Protein AF-A0A9P4TST5-F1 (afdb_monomer)

Foldseek 3Di:
DDDDDDDDDDDDDDDDDDDDDDPDDDDDDDDDDDDDDDDDDDPPPDPDPPQQAQAFEPLLLLLQVLQAPDPPDDHDQKDFLVSVQVRLVSQAWDWDDPDDQKIKTFHDCVSLVNFTDIDIDGDPVPDSIDGSVSSNVVSVVCCVRRVDHSRNYDYDD

Nearest PDB structures (foldseek):
  2osu-assembly1_B  TM=4.160E-01  e=9.290E+00  Bacillus subtilis
  5xuu-assembly1_A  TM=2.902E-01  e=2.785E+00  Lachnospiraceae bacterium ND2006
  8y09-assembly2_E  TM=2.747E-01  e=3.588E+00  Lachnospiraceae bacterium ND2006
  8y09-assembly1_A  TM=2.699E-01  e=4.927E+00  Lachnospiraceae bacterium ND2006
  6i1k-assembly1_A  TM=2.510E-01  e=8.183E+00  Francisella tularensis subsp. novicida U112

Mean predicted aligned error: 15.41 Å

Secondary structure (DSSP, 8-state):
-------------PPPPPP----------------------------------EEEEHHHHTHHHHHS--TTPPPPSEEEHHHHHHHHHHTTEEEEEEETTEEEEEE-TTTTTT----EEEE--TT-SEEEHHHHHHHHHHHHHHH---GGGEEEE-

Organism: NCBI:txid1048955

Sequence (157 aa):
MPATSNKPSRAFDAPLAPKKERKVKTRKSGNLEQTEEPAGLEPDLAPHLQRFIIKVHRRYYDVIPALYVIPGAAAPNEIHWRDFRDFMGHISFSYERPTGSVWRFIPDPQQCDGHRHFLIVHDTHGGNSLVMWNARDIGDRLERHYGWTSDTFVEKQ

Structure (mmCIF, N/CA/C/O backbone):
data_AF-A0A9P4TST5-F1
#
_entry.id   AF-A0A9P4TST5-F1
#
loop_
_atom_site.group_PDB
_atom_site.id
_atom_site.type_symbol
_atom_site.label_atom_id
_atom_site.label_alt_id
_atom_site.label_comp_id
_atom_site.label_asym_id
_atom_site.label_entity_id
_atom_site.label_seq_id
_atom_site.pdbx_PDB_ins_code
_atom_site.Cartn_x
_atom_site.Cartn_y
_atom_site.Cartn_z
_atom_site.occupancy
_atom_site.B_iso_or_equiv
_atom_site.auth_seq_id
_atom_site.auth_comp_id
_atom_site.auth_asym_id
_atom_site.auth_atom_id
_atom_site.pdbx_PDB_model_num
ATOM 1 N N . MET A 1 1 ? 88.796 13.737 1.466 1.00 34.97 1 MET A N 1
ATOM 2 C CA . MET A 1 1 ? 87.443 14.022 0.940 1.00 34.97 1 MET A CA 1
ATOM 3 C C . MET A 1 1 ? 86.850 12.715 0.418 1.00 34.97 1 MET A C 1
ATOM 5 O O . MET A 1 1 ? 87.583 12.028 -0.282 1.00 34.97 1 MET A O 1
ATOM 9 N N . PRO A 1 2 ? 85.556 12.428 0.651 1.00 44.34 2 PRO A N 1
ATOM 10 C CA . PRO A 1 2 ? 84.912 11.737 1.794 1.00 44.34 2 PRO A CA 1
ATOM 11 C C . PRO A 1 2 ? 84.960 10.186 1.677 1.00 44.34 2 PRO A C 1
ATOM 13 O O . PRO A 1 2 ? 85.037 9.663 0.575 1.00 44.34 2 PRO A O 1
ATOM 16 N N . ALA A 1 3 ? 85.126 9.389 2.741 1.00 38.03 3 ALA A N 1
ATOM 17 C CA . ALA A 1 3 ? 84.298 9.098 3.931 1.00 38.03 3 ALA A CA 1
ATOM 18 C C . ALA A 1 3 ? 83.281 7.950 3.717 1.00 38.03 3 ALA A C 1
ATOM 20 O O . ALA A 1 3 ? 82.313 8.066 2.970 1.00 38.03 3 ALA A O 1
ATOM 21 N N . THR A 1 4 ? 83.548 6.839 4.408 1.00 45.50 4 THR A N 1
ATOM 22 C CA . THR A 1 4 ? 82.714 5.644 4.584 1.00 45.50 4 THR A CA 1
ATOM 23 C C . THR A 1 4 ? 81.522 5.951 5.498 1.00 45.50 4 THR A C 1
ATOM 25 O O . THR A 1 4 ? 81.653 6.742 6.431 1.00 45.50 4 THR A O 1
ATOM 28 N N . SER A 1 5 ? 80.355 5.331 5.275 1.00 42.78 5 SER A N 1
ATOM 29 C CA . SER A 1 5 ? 79.264 5.377 6.257 1.00 42.78 5 SER A CA 1
ATOM 30 C C . SER A 1 5 ? 78.356 4.145 6.232 1.00 42.78 5 SER A C 1
ATOM 32 O O . SER A 1 5 ? 78.170 3.474 5.219 1.00 42.78 5 SER A O 1
ATOM 34 N N . ASN A 1 6 ? 77.851 3.886 7.430 1.00 37.16 6 ASN A N 1
ATOM 35 C CA . ASN A 1 6 ? 77.219 2.717 8.019 1.00 37.16 6 ASN A CA 1
ATOM 36 C C . ASN A 1 6 ? 75.759 2.494 7.561 1.00 37.16 6 ASN A C 1
ATOM 38 O O . ASN A 1 6 ? 75.022 3.442 7.305 1.00 37.16 6 ASN A O 1
ATOM 42 N N . LYS A 1 7 ? 75.303 1.235 7.589 1.00 37.38 7 LYS A N 1
ATOM 43 C CA . LYS A 1 7 ? 73.881 0.836 7.760 1.00 37.38 7 LYS A CA 1
ATOM 44 C C . LYS A 1 7 ? 73.463 1.019 9.245 1.00 37.38 7 LYS A C 1
ATOM 46 O O . LYS A 1 7 ? 74.351 1.230 10.068 1.00 37.38 7 LYS A O 1
ATOM 51 N N . PRO A 1 8 ? 72.225 0.694 9.684 1.00 47.62 8 PRO A N 1
ATOM 52 C CA . PRO A 1 8 ? 70.874 0.853 9.111 1.00 47.62 8 PRO A CA 1
ATOM 53 C C . PRO A 1 8 ? 69.885 1.461 10.148 1.00 47.62 8 PRO A C 1
ATOM 55 O O . PRO A 1 8 ? 70.155 1.413 11.343 1.00 47.62 8 PRO A O 1
ATOM 58 N N . SER A 1 9 ? 68.702 1.949 9.743 1.00 36.16 9 SER A N 1
ATOM 59 C CA . SER A 1 9 ? 67.472 1.948 10.578 1.00 36.16 9 SER A CA 1
ATOM 60 C C . SER A 1 9 ? 66.291 2.627 9.884 1.00 36.16 9 SER A C 1
ATOM 62 O O . SER A 1 9 ? 66.331 3.829 9.645 1.00 36.16 9 SER A O 1
ATOM 64 N N . ARG A 1 10 ? 65.212 1.873 9.644 1.00 36.59 10 ARG A N 1
ATOM 65 C CA . ARG A 1 10 ? 63.871 2.138 10.201 1.00 36.59 10 ARG A CA 1
ATOM 66 C C . ARG A 1 10 ? 62.894 1.090 9.676 1.00 36.59 10 ARG A C 1
ATOM 68 O O . ARG A 1 10 ? 62.572 1.060 8.492 1.00 36.59 10 ARG A O 1
ATOM 75 N N . ALA A 1 11 ? 62.444 0.232 10.585 1.00 40.41 11 ALA A N 1
ATOM 76 C CA . ALA A 1 11 ? 61.211 -0.512 10.417 1.00 40.41 11 ALA A CA 1
ATOM 77 C C . ALA A 1 11 ? 60.059 0.498 10.309 1.00 40.41 11 ALA A C 1
ATOM 79 O O . ALA A 1 11 ? 59.978 1.434 11.104 1.00 40.41 11 ALA A O 1
ATOM 80 N N . PHE A 1 12 ? 59.210 0.333 9.299 1.00 40.22 12 PHE A N 1
ATOM 81 C CA . PHE A 1 12 ? 57.928 1.017 9.239 1.00 40.22 12 PHE A CA 1
ATOM 82 C C . PHE A 1 12 ? 56.940 0.219 10.089 1.00 40.22 12 PHE A C 1
ATOM 84 O O . PHE A 1 12 ? 56.560 -0.895 9.730 1.00 40.22 12 PHE A O 1
ATOM 91 N N . ASP A 1 13 ? 56.569 0.795 11.230 1.00 41.28 13 ASP A N 1
ATOM 92 C CA . ASP A 1 13 ? 55.420 0.393 12.035 1.00 41.28 13 ASP A CA 1
ATOM 93 C C . ASP A 1 13 ? 54.155 0.413 11.165 1.00 41.28 13 ASP A C 1
ATOM 95 O O . ASP A 1 13 ? 53.721 1.462 10.682 1.00 41.28 13 ASP A O 1
ATOM 99 N N . ALA A 1 14 ? 53.574 -0.765 10.947 1.00 48.31 14 ALA A N 1
ATOM 100 C CA . ALA A 1 14 ? 52.265 -0.924 10.336 1.00 48.31 14 ALA A CA 1
ATOM 101 C C . ALA A 1 14 ? 51.185 -0.833 11.432 1.00 48.31 14 ALA A C 1
ATOM 103 O O . ALA A 1 14 ? 51.238 -1.609 12.390 1.00 48.31 14 ALA A O 1
ATOM 104 N N . PRO A 1 15 ? 50.187 0.062 11.325 1.00 42.88 15 PRO A N 1
ATOM 105 C CA . PRO A 1 15 ? 49.102 0.114 12.294 1.00 42.88 15 PRO A CA 1
ATOM 106 C C 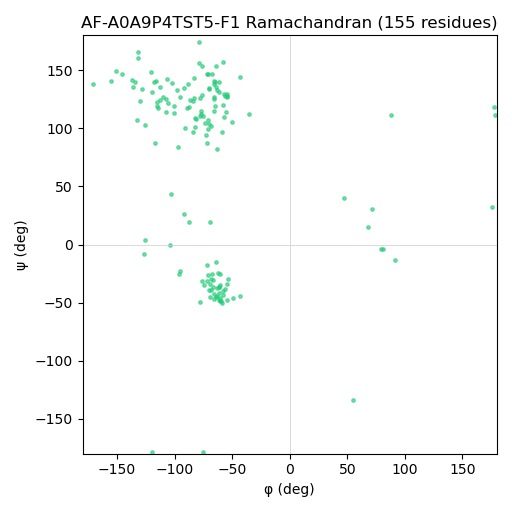. PRO A 1 15 ? 48.176 -1.103 12.163 1.00 42.88 15 PRO A C 1
ATOM 108 O O . PRO A 1 15 ? 47.775 -1.508 11.069 1.00 42.88 15 PRO A O 1
ATOM 111 N N . LEU A 1 16 ? 47.851 -1.677 13.325 1.00 41.66 16 LEU A N 1
ATOM 112 C CA . LEU A 1 16 ? 47.027 -2.864 13.514 1.00 41.66 16 LEU A CA 1
ATOM 113 C C . LEU A 1 16 ? 45.649 -2.742 12.843 1.00 41.66 16 LEU A C 1
ATOM 115 O O . LEU A 1 16 ? 44.875 -1.828 13.123 1.00 41.66 16 LEU A O 1
ATOM 119 N N . ALA A 1 17 ? 45.312 -3.743 12.030 1.00 50.75 17 ALA A N 1
ATOM 120 C CA . ALA A 1 17 ? 43.964 -3.960 11.523 1.00 50.75 17 ALA A CA 1
ATOM 121 C C . ALA A 1 17 ? 42.985 -4.314 12.670 1.00 50.75 17 ALA A C 1
ATOM 123 O O . ALA A 1 17 ? 43.329 -5.123 13.541 1.00 50.75 17 ALA A O 1
ATOM 124 N N . PRO A 1 18 ? 41.752 -3.772 12.680 1.00 43.94 18 PRO A N 1
ATOM 125 C CA . PRO A 1 18 ? 40.763 -4.086 13.706 1.00 43.94 18 PRO A CA 1
ATOM 126 C C . PRO A 1 18 ? 40.233 -5.526 13.587 1.00 43.94 18 PRO A C 1
ATOM 128 O O . PRO A 1 18 ? 39.884 -6.018 12.510 1.00 43.94 18 PRO A O 1
ATOM 131 N N . LYS A 1 19 ? 40.188 -6.199 14.744 1.00 47.41 19 LYS A N 1
ATOM 132 C CA . LYS A 1 19 ? 39.762 -7.589 14.968 1.00 47.41 19 LYS A CA 1
ATOM 133 C C . LYS A 1 19 ? 38.329 -7.842 14.480 1.00 47.41 19 LYS A C 1
ATOM 135 O O . LYS A 1 19 ? 37.393 -7.160 14.881 1.00 47.41 19 LYS A O 1
ATOM 140 N N . LYS A 1 20 ? 38.154 -8.902 13.683 1.00 43.94 20 LYS A N 1
ATOM 141 C CA . LYS A 1 20 ? 36.850 -9.485 13.333 1.00 43.94 20 LYS A CA 1
ATOM 142 C C . LYS A 1 20 ? 36.255 -10.197 14.553 1.00 43.94 20 LYS A C 1
ATOM 144 O O . LYS A 1 20 ? 36.701 -11.288 14.903 1.00 43.94 20 LYS A O 1
ATOM 149 N N . GLU A 1 21 ? 35.226 -9.622 15.163 1.00 46.22 21 GLU A N 1
ATOM 150 C CA . GLU A 1 21 ? 34.397 -10.325 16.144 1.00 46.22 21 GLU A CA 1
ATOM 151 C C . GLU A 1 21 ? 33.407 -11.249 15.422 1.00 46.22 21 GLU A C 1
ATOM 153 O O . GLU A 1 21 ? 32.475 -10.821 14.739 1.00 46.22 21 GLU A O 1
ATOM 158 N N . ARG A 1 22 ? 33.629 -12.560 15.555 1.00 39.44 22 ARG A N 1
ATOM 159 C CA . ARG A 1 22 ? 32.684 -13.600 15.139 1.00 39.44 22 ARG A CA 1
ATOM 160 C C . ARG A 1 22 ? 31.518 -13.622 16.128 1.00 39.44 22 ARG A C 1
ATOM 162 O O . ARG A 1 22 ? 31.652 -14.169 17.219 1.00 39.44 22 ARG A O 1
ATOM 169 N N . LYS A 1 23 ? 30.355 -13.094 15.739 1.00 47.69 23 LYS A N 1
ATOM 170 C CA . LYS A 1 23 ? 29.102 -13.381 16.452 1.00 47.69 23 LYS A CA 1
ATOM 171 C C . LYS A 1 23 ? 28.734 -14.850 16.231 1.00 47.69 23 LYS A C 1
ATOM 173 O O . LYS A 1 23 ? 28.267 -15.234 15.160 1.00 47.69 23 LYS A O 1
ATOM 178 N N . VAL A 1 24 ? 28.994 -15.674 17.243 1.00 39.25 24 VAL A N 1
ATOM 179 C CA . VAL A 1 24 ? 28.541 -17.066 17.324 1.00 39.25 24 VAL A CA 1
ATOM 180 C C . VAL A 1 24 ? 27.016 -17.064 17.413 1.00 39.25 24 VAL A C 1
ATOM 182 O O . VAL A 1 24 ? 26.433 -16.496 18.333 1.00 39.25 24 VAL A O 1
ATOM 185 N N . LYS A 1 25 ? 26.361 -17.683 16.428 1.00 36.78 25 LYS A N 1
ATOM 186 C CA . LYS A 1 25 ? 24.918 -17.928 16.431 1.00 36.78 25 LYS A CA 1
ATOM 187 C C . LYS A 1 25 ? 24.659 -19.214 17.214 1.00 36.78 25 LYS A C 1
ATOM 189 O O . LYS A 1 25 ? 24.806 -20.307 16.675 1.00 36.78 25 LYS A O 1
ATOM 194 N N . THR A 1 26 ? 24.307 -19.083 18.490 1.00 44.72 26 THR A N 1
ATOM 195 C CA . THR A 1 26 ? 23.905 -20.211 19.341 1.00 44.72 26 THR A CA 1
ATOM 196 C C . THR A 1 26 ? 22.546 -20.736 18.878 1.00 44.72 26 THR A C 1
ATOM 198 O O . THR A 1 26 ? 21.512 -20.119 19.122 1.00 44.72 26 THR A O 1
ATOM 201 N N . ARG A 1 27 ? 22.547 -21.876 18.177 1.00 37.22 27 ARG A N 1
ATOM 202 C CA . ARG A 1 27 ? 21.356 -22.711 17.964 1.00 37.22 27 ARG A CA 1
ATOM 203 C C . ARG A 1 27 ? 21.098 -23.492 19.252 1.00 37.22 27 ARG A C 1
ATOM 205 O O . ARG A 1 27 ? 21.917 -24.327 19.621 1.00 37.22 27 ARG A O 1
ATOM 212 N N . LYS A 1 28 ? 19.976 -23.238 19.926 1.00 34.44 28 LYS A N 1
ATOM 213 C CA . LYS A 1 28 ? 19.468 -24.130 20.973 1.00 34.44 28 LYS A CA 1
ATOM 214 C C . LYS A 1 28 ? 18.521 -2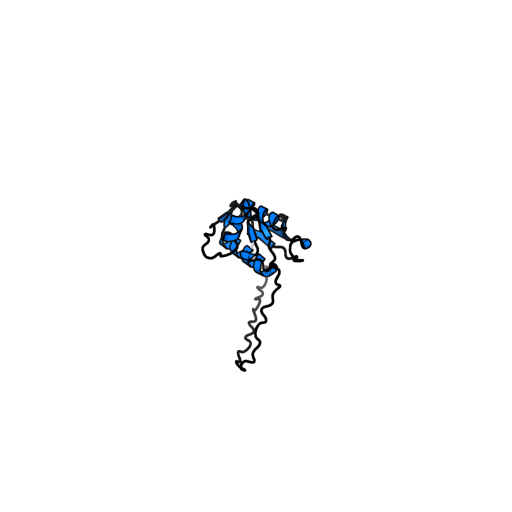5.130 20.308 1.00 34.44 28 LYS A C 1
ATOM 216 O O . LYS A 1 28 ? 17.389 -24.781 19.995 1.00 34.44 28 LYS A O 1
ATOM 221 N N . SER A 1 29 ? 19.021 -26.340 20.055 1.00 42.16 29 SER A N 1
ATOM 222 C CA . SER A 1 29 ? 18.172 -27.525 19.899 1.00 42.16 29 SER A CA 1
ATOM 223 C C . SER A 1 29 ? 17.502 -27.802 21.242 1.00 42.16 29 SER A C 1
ATOM 225 O O . SER A 1 29 ? 18.184 -27.871 22.264 1.00 42.16 29 SER A O 1
ATOM 227 N N . GLY A 1 30 ? 16.180 -27.928 21.237 1.00 32.38 30 GLY A N 1
ATOM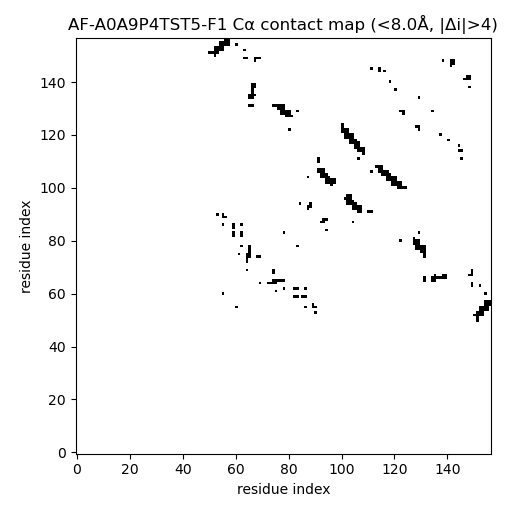 228 C CA . GLY A 1 30 ? 15.371 -28.351 22.374 1.00 32.38 30 GLY A CA 1
ATOM 229 C C . GLY A 1 30 ? 14.437 -29.462 21.912 1.00 32.38 30 GLY A C 1
ATOM 230 O O . GLY A 1 30 ? 13.737 -29.289 20.924 1.00 32.38 30 GLY A O 1
ATOM 231 N N . ASN A 1 31 ? 14.554 -30.586 22.604 1.00 35.84 31 ASN A N 1
ATOM 232 C CA . ASN A 1 31 ? 14.044 -31.933 22.374 1.00 35.84 31 ASN A CA 1
ATOM 233 C C . ASN A 1 31 ? 12.578 -32.071 21.904 1.00 35.84 31 ASN A C 1
ATOM 235 O O . ASN A 1 31 ? 11.701 -31.351 22.375 1.00 35.84 31 ASN A O 1
ATOM 239 N N . LEU A 1 32 ? 12.341 -33.057 21.032 1.00 41.69 32 LEU A N 1
ATOM 240 C CA . LEU A 1 32 ? 11.030 -33.609 20.683 1.00 41.69 32 LEU A CA 1
ATOM 241 C C . LEU A 1 32 ? 10.707 -34.733 21.675 1.00 41.69 32 LEU A C 1
ATOM 243 O O . LEU A 1 32 ? 11.408 -35.739 21.668 1.00 41.69 32 LEU A O 1
ATOM 247 N N . GLU A 1 33 ? 9.631 -34.605 22.447 1.00 43.12 33 GLU A N 1
ATOM 248 C CA . GLU A 1 33 ? 8.918 -35.748 23.032 1.00 43.12 33 GLU A CA 1
ATOM 249 C C . GLU A 1 33 ? 7.407 -35.559 22.797 1.00 43.12 33 GLU A C 1
ATOM 251 O O . GLU A 1 33 ? 6.768 -34.666 23.347 1.00 43.12 33 GLU A O 1
ATOM 256 N N . GLN A 1 34 ? 6.890 -36.379 21.877 1.00 36.19 34 GLN A N 1
ATOM 257 C CA . GLN A 1 34 ? 5.514 -36.897 21.783 1.00 36.19 34 GLN A CA 1
ATOM 258 C C . GLN A 1 34 ? 5.173 -37.665 23.079 1.00 36.19 34 GLN A C 1
ATOM 260 O O . GLN A 1 34 ? 6.090 -38.184 23.700 1.00 36.19 34 GLN A O 1
ATOM 265 N N . THR A 1 35 ? 3.953 -37.904 23.558 1.00 38.38 35 THR A N 1
ATOM 266 C CA . THR A 1 35 ? 2.560 -37.793 23.098 1.00 38.38 35 THR A CA 1
ATOM 267 C C . THR A 1 35 ? 1.724 -38.064 24.355 1.00 38.38 35 THR A C 1
ATOM 269 O O . THR A 1 35 ? 2.016 -39.044 25.033 1.00 38.38 35 THR A O 1
ATOM 272 N N . GLU A 1 36 ? 0.647 -37.317 24.602 1.00 42.25 36 GLU A N 1
ATOM 273 C CA . GLU A 1 36 ? -0.547 -37.862 25.266 1.00 42.25 36 GLU A CA 1
ATOM 274 C C . GLU A 1 36 ? -1.801 -37.402 24.499 1.00 42.25 36 GLU A C 1
ATOM 276 O O . GLU A 1 36 ? -1.852 -36.303 23.947 1.00 42.25 36 GLU A O 1
ATOM 281 N N . GLU A 1 37 ? -2.740 -38.338 24.377 1.00 47.22 37 GLU A N 1
ATOM 282 C CA . GLU A 1 37 ? -3.885 -38.429 23.461 1.00 47.22 37 GLU A CA 1
ATOM 283 C C . GLU A 1 37 ? -5.117 -37.568 23.860 1.00 47.22 37 GLU A C 1
ATOM 285 O O . GLU A 1 37 ? -5.109 -36.923 24.909 1.00 47.22 37 GLU A O 1
ATOM 290 N N . PRO A 1 38 ? -6.171 -37.491 23.014 1.00 50.88 38 PRO A N 1
ATOM 291 C CA . PRO A 1 38 ? -7.027 -36.317 22.887 1.00 50.88 38 PRO A CA 1
ATOM 292 C C . PRO A 1 38 ? -8.213 -36.313 23.856 1.00 50.88 38 PRO A C 1
ATOM 294 O O . PRO A 1 38 ? -8.942 -37.294 23.988 1.00 50.88 38 PRO A O 1
ATOM 297 N N . ALA A 1 39 ? -8.491 -35.151 24.444 1.00 42.69 39 ALA A N 1
ATOM 298 C CA . ALA A 1 39 ? -9.781 -34.850 25.053 1.00 42.69 39 ALA A CA 1
ATOM 299 C C . ALA A 1 39 ? -10.432 -33.713 24.264 1.00 42.69 39 ALA A C 1
ATOM 301 O O . ALA A 1 39 ? -9.857 -32.635 24.110 1.00 42.69 39 ALA A O 1
ATOM 302 N N . GLY A 1 40 ? -11.604 -34.009 23.704 1.00 50.56 40 GLY A N 1
ATOM 303 C CA . GLY A 1 40 ? -12.328 -33.150 22.782 1.00 50.56 40 GLY A CA 1
ATOM 304 C C . GLY A 1 40 ? -12.585 -31.748 23.324 1.00 50.56 40 GLY A C 1
ATOM 305 O O . GLY A 1 40 ? -13.132 -31.563 24.408 1.00 50.56 40 GLY A O 1
ATOM 306 N N . LEU A 1 41 ? -12.239 -30.768 22.502 1.00 48.09 41 LEU A N 1
ATOM 307 C CA . LEU A 1 41 ? -12.810 -29.436 22.535 1.00 48.09 41 LEU A CA 1
ATOM 308 C C . LEU A 1 41 ? -13.310 -29.191 21.117 1.00 48.09 41 LEU A C 1
ATOM 310 O O . LEU A 1 41 ? -12.518 -28.976 20.200 1.00 48.09 41 LEU A O 1
ATOM 314 N N . GLU A 1 42 ? -14.621 -29.312 20.925 1.00 57.38 42 GLU A N 1
ATOM 315 C CA . GLU A 1 42 ? -15.253 -28.750 19.739 1.00 57.38 42 GLU A CA 1
ATOM 316 C C . GLU A 1 42 ? -14.876 -27.265 19.672 1.00 57.38 42 GLU A C 1
ATOM 318 O O . GLU A 1 42 ? -15.062 -26.559 20.670 1.00 57.38 42 GLU A O 1
ATOM 323 N N . PRO A 1 43 ? -14.326 -26.757 18.555 1.00 54.62 43 PRO A N 1
ATOM 324 C CA . PRO A 1 43 ? -14.236 -25.326 18.391 1.00 54.62 43 PRO A CA 1
ATOM 325 C C . PRO A 1 43 ? -15.659 -24.824 18.159 1.00 54.62 43 PRO A C 1
ATOM 327 O O . PRO A 1 43 ? -16.201 -24.918 17.058 1.00 54.62 43 PRO A O 1
ATOM 330 N N . ASP A 1 44 ? -16.249 -24.318 19.241 1.00 45.38 44 ASP A N 1
ATOM 331 C CA . ASP A 1 44 ? -17.334 -23.348 19.225 1.00 45.38 44 ASP A CA 1
ATOM 332 C C . ASP A 1 44 ? -17.100 -22.396 18.044 1.00 45.38 44 ASP A C 1
ATOM 334 O O . ASP A 1 44 ? -16.089 -21.687 17.979 1.00 45.38 44 ASP A O 1
ATOM 338 N N . LEU A 1 45 ? -17.978 -22.483 17.044 1.00 57.03 45 LEU A N 1
ATOM 339 C CA . LEU A 1 45 ? -17.992 -21.637 15.857 1.00 57.03 45 LEU A CA 1
ATOM 340 C C . LEU A 1 45 ? -18.247 -20.202 16.319 1.00 57.03 45 LEU A C 1
ATOM 342 O O . LEU A 1 45 ? -19.380 -19.736 16.281 1.00 57.03 45 LEU A O 1
ATOM 346 N N . ALA A 1 46 ? -17.197 -19.512 16.770 1.00 51.00 46 ALA A N 1
ATOM 347 C CA . ALA A 1 46 ? -17.271 -18.151 17.276 1.00 51.00 46 ALA A CA 1
ATOM 348 C C . ALA A 1 46 ? -17.872 -17.228 16.197 1.00 51.00 46 ALA A C 1
ATOM 350 O O . ALA A 1 46 ? -17.212 -16.927 15.194 1.00 51.00 46 ALA A O 1
ATOM 351 N N . PRO A 1 47 ? -19.108 -16.730 16.374 1.00 57.88 47 PRO A N 1
ATOM 352 C CA . PRO A 1 47 ? -19.736 -15.841 15.421 1.00 57.88 47 PRO A CA 1
ATOM 353 C C . PRO A 1 47 ? -19.522 -14.410 15.917 1.00 57.88 47 PRO A C 1
ATOM 355 O O . PRO A 1 47 ? -20.369 -13.915 16.648 1.00 57.88 47 PRO A O 1
ATOM 358 N N . HIS A 1 48 ? -18.374 -13.777 15.619 1.00 47.38 48 HIS A N 1
ATOM 359 C CA . HIS A 1 48 ? -18.173 -12.303 15.685 1.00 47.38 48 HIS A CA 1
ATOM 360 C C . HIS A 1 48 ? -16.733 -11.818 15.389 1.00 47.38 48 HIS A C 1
ATOM 362 O O . HIS A 1 48 ? -16.328 -10.768 15.890 1.00 47.38 48 HIS A O 1
ATOM 368 N N . LEU A 1 49 ? -15.946 -12.478 14.531 1.00 50.53 49 LEU A N 1
ATOM 369 C CA . LEU A 1 49 ? -14.835 -11.746 13.906 1.00 50.53 49 LEU A CA 1
ATOM 370 C C . LEU A 1 49 ? -15.446 -10.780 12.892 1.00 50.53 49 LEU A C 1
ATOM 372 O O . LEU A 1 49 ? -15.669 -11.130 11.733 1.00 50.53 49 LEU A O 1
ATOM 376 N N . GLN A 1 50 ? -15.808 -9.587 13.362 1.00 58.09 50 GLN A N 1
ATOM 377 C CA . GLN A 1 50 ? -16.227 -8.477 12.525 1.00 58.09 50 GLN A CA 1
ATOM 378 C C . GLN A 1 50 ? -15.053 -8.194 11.587 1.00 58.09 50 GLN A C 1
ATOM 380 O O . GLN A 1 50 ? -14.049 -7.613 11.988 1.00 58.09 50 GLN A O 1
ATOM 385 N N . ARG A 1 51 ? -15.128 -8.746 10.370 1.00 69.88 51 ARG A N 1
ATOM 386 C CA . ARG A 1 51 ? -14.027 -8.695 9.409 1.00 69.88 51 ARG A CA 1
ATOM 387 C C . ARG A 1 51 ? -13.718 -7.226 9.167 1.00 69.88 51 ARG A C 1
ATOM 389 O O . ARG A 1 51 ? -14.601 -6.468 8.767 1.00 69.88 51 ARG A O 1
ATOM 396 N N . PHE A 1 52 ? -12.491 -6.823 9.461 1.00 84.31 52 PHE A N 1
ATOM 397 C CA . PHE A 1 52 ? -12.012 -5.494 9.136 1.00 84.31 52 PHE A CA 1
ATOM 398 C C . PHE A 1 52 ? -11.960 -5.389 7.607 1.00 84.31 52 PHE A C 1
ATOM 400 O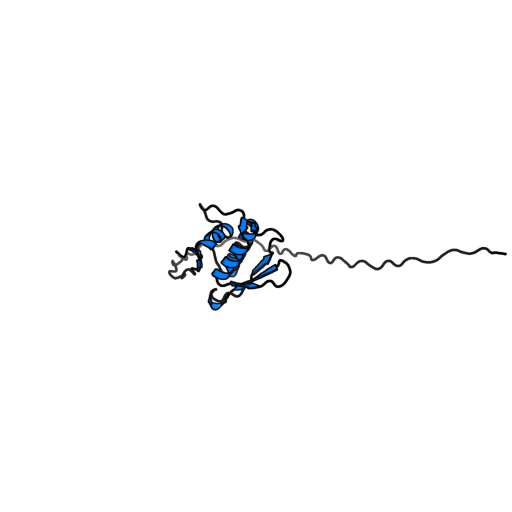 O . PHE A 1 52 ? -11.246 -6.154 6.962 1.00 84.31 52 PHE A O 1
ATOM 407 N N . ILE A 1 53 ? -12.788 -4.516 7.027 1.00 91.25 53 ILE A N 1
ATOM 408 C CA . ILE A 1 53 ? -12.908 -4.348 5.574 1.00 91.25 53 ILE A CA 1
ATOM 409 C C . ILE A 1 53 ? -12.448 -2.948 5.188 1.00 91.25 53 ILE A C 1
ATOM 411 O O . ILE A 1 53 ? -13.033 -1.948 5.610 1.00 91.25 53 ILE A O 1
ATOM 415 N N . ILE A 1 54 ? -11.456 -2.887 4.307 1.00 92.06 54 ILE A N 1
ATOM 416 C CA . ILE A 1 54 ? -10.969 -1.661 3.691 1.00 92.06 54 ILE A CA 1
ATOM 417 C C . ILE A 1 54 ? -11.552 -1.559 2.284 1.00 92.06 54 ILE A C 1
ATOM 419 O O . ILE A 1 54 ? -11.306 -2.394 1.414 1.00 92.06 54 ILE A O 1
ATOM 423 N N . LYS A 1 55 ? -12.318 -0.497 2.038 1.00 93.31 55 LYS A N 1
ATOM 424 C CA . LYS A 1 55 ? -12.793 -0.160 0.692 1.00 93.31 55 LYS A CA 1
ATOM 425 C C . LYS A 1 55 ? -11.656 0.504 -0.075 1.00 93.31 55 LYS A C 1
ATOM 427 O O . LYS A 1 55 ? -11.126 1.501 0.400 1.00 93.31 55 LYS A O 1
ATOM 432 N N . VAL A 1 56 ? -11.316 -0.001 -1.256 1.00 93.56 56 VAL A N 1
ATOM 433 C CA . VAL A 1 56 ? -10.228 0.505 -2.107 1.00 93.56 56 VAL A CA 1
ATOM 434 C C . VAL A 1 56 ? -10.798 0.964 -3.441 1.00 93.56 56 VAL A C 1
ATOM 436 O O . VAL A 1 56 ? -11.571 0.250 -4.069 1.00 93.56 56 VAL A O 1
ATOM 439 N N . HIS A 1 57 ? -10.431 2.161 -3.893 1.00 91.88 57 HIS A N 1
ATOM 440 C CA . HIS A 1 57 ? -10.857 2.658 -5.202 1.00 91.88 57 HIS A CA 1
ATOM 441 C C . HIS A 1 57 ? -10.350 1.760 -6.346 1.00 91.88 57 HIS A C 1
ATOM 443 O O . HIS A 1 57 ? -9.183 1.370 -6.340 1.00 91.88 57 HIS A O 1
ATOM 449 N N . ARG A 1 58 ? -11.185 1.517 -7.369 1.00 90.19 58 ARG A N 1
ATOM 450 C CA . ARG A 1 58 ? -10.887 0.648 -8.528 1.00 90.19 58 ARG A CA 1
ATOM 451 C C . ARG A 1 58 ? -9.490 0.829 -9.120 1.00 90.19 58 ARG A C 1
ATOM 453 O O . ARG A 1 58 ? -8.793 -0.143 -9.372 1.00 90.19 58 ARG A O 1
ATOM 460 N N . ARG A 1 59 ? -9.054 2.082 -9.295 1.00 89.44 59 ARG A N 1
ATOM 461 C CA . ARG A 1 59 ? -7.721 2.418 -9.838 1.00 89.44 59 ARG A CA 1
ATOM 462 C C . ARG A 1 59 ? -6.557 1.750 -9.087 1.00 89.44 59 ARG A C 1
ATOM 464 O O . ARG A 1 59 ? -5.517 1.514 -9.686 1.00 89.44 59 ARG A O 1
ATOM 471 N N . TYR A 1 60 ? -6.712 1.492 -7.794 1.00 90.06 60 TYR A N 1
ATOM 472 C CA . TYR A 1 60 ? -5.668 0.911 -6.952 1.00 90.06 60 TYR A CA 1
ATOM 473 C C . TYR A 1 60 ? -5.911 -0.570 -6.652 1.00 90.06 60 TYR A C 1
ATOM 475 O O . TYR A 1 60 ? -5.110 -1.190 -5.959 1.00 90.06 60 TYR A O 1
ATOM 483 N N . TYR A 1 61 ? -7.005 -1.145 -7.157 1.00 90.25 61 TYR A N 1
ATOM 484 C CA . TYR A 1 61 ? -7.370 -2.528 -6.870 1.00 90.25 61 TYR A CA 1
ATOM 485 C C . TYR A 1 61 ? -6.365 -3.521 -7.480 1.00 90.25 61 TYR A C 1
ATOM 487 O O . TYR A 1 61 ? -6.048 -4.532 -6.860 1.00 90.25 61 TYR A O 1
ATOM 495 N N . ASP A 1 62 ? -5.744 -3.164 -8.610 1.00 89.12 62 ASP A N 1
ATOM 496 C CA . ASP A 1 62 ? -4.691 -3.955 -9.270 1.00 89.12 62 ASP A CA 1
ATOM 497 C C . ASP A 1 62 ? -3.409 -4.115 -8.426 1.00 89.12 62 ASP A C 1
ATOM 499 O O . ASP A 1 62 ? -2.582 -4.989 -8.696 1.00 89.12 62 ASP A O 1
ATOM 503 N N . VAL A 1 63 ? -3.238 -3.310 -7.370 1.00 94.12 63 VAL A N 1
ATOM 504 C CA . VAL A 1 63 ? -2.126 -3.451 -6.414 1.00 94.12 63 VAL A CA 1
ATOM 505 C C . VAL A 1 63 ? -2.313 -4.689 -5.532 1.00 94.12 63 VAL A C 1
ATOM 507 O O . VAL A 1 63 ? -1.335 -5.332 -5.157 1.00 94.12 63 VAL A O 1
ATOM 510 N N . ILE A 1 64 ? -3.554 -5.076 -5.226 1.00 94.94 64 ILE A N 1
ATOM 511 C CA . ILE A 1 64 ? -3.849 -6.157 -4.274 1.00 94.94 64 ILE A CA 1
ATOM 512 C C . ILE A 1 64 ? -3.364 -7.523 -4.798 1.00 94.94 64 ILE A C 1
ATOM 514 O O . ILE A 1 64 ? -2.657 -8.200 -4.049 1.00 94.94 64 ILE A O 1
ATOM 518 N N . PRO A 1 65 ? -3.617 -7.926 -6.065 1.00 94.75 65 PRO A N 1
ATOM 519 C CA . PRO A 1 65 ? -3.046 -9.155 -6.624 1.00 94.75 65 PRO A CA 1
ATOM 520 C C . PRO A 1 65 ? -1.512 -9.176 -6.656 1.00 94.75 65 PRO A C 1
ATOM 522 O O . PRO A 1 65 ? -0.914 -10.255 -6.645 1.00 94.75 65 PRO A O 1
ATOM 525 N N . ALA A 1 66 ? -0.859 -8.008 -6.688 1.00 94.69 66 ALA A N 1
ATOM 526 C CA . ALA A 1 66 ? 0.598 -7.902 -6.598 1.00 94.69 66 ALA A CA 1
ATOM 527 C C . ALA A 1 66 ? 1.111 -8.154 -5.168 1.00 94.69 66 ALA A C 1
ATOM 529 O O . ALA A 1 66 ? 2.175 -8.748 -4.998 1.00 94.69 66 ALA A O 1
ATOM 530 N N . LEU A 1 67 ? 0.349 -7.734 -4.150 1.00 95.69 67 LEU A N 1
ATOM 531 C CA . LEU A 1 67 ? 0.668 -7.932 -2.732 1.00 95.69 67 LEU A CA 1
ATOM 532 C C . LEU A 1 67 ? 0.349 -9.363 -2.271 1.00 95.69 67 LEU A C 1
ATOM 534 O O . LEU A 1 67 ? 1.231 -10.045 -1.760 1.00 95.69 67 LEU A O 1
ATOM 538 N N . TYR A 1 68 ? -0.848 -9.883 -2.562 1.00 95.56 68 TYR A N 1
ATOM 539 C CA . TYR A 1 68 ? -1.325 -11.193 -2.077 1.00 95.56 68 TYR A CA 1
ATOM 540 C C . TYR A 1 68 ? -1.567 -12.214 -3.188 1.00 95.56 68 TYR A C 1
ATOM 542 O O . TYR A 1 68 ? -1.984 -11.859 -4.294 1.00 95.56 68 TYR A O 1
ATOM 550 N N . VAL A 1 69 ? -1.214 -13.477 -2.944 1.00 93.00 69 VAL A N 1
ATOM 551 C CA . VAL A 1 69 ? -1.433 -14.545 -3.925 1.00 93.00 69 VAL A CA 1
ATOM 552 C C . VAL A 1 69 ? -2.916 -14.889 -3.904 1.00 93.00 69 VAL A C 1
ATOM 554 O O . VAL A 1 69 ? -3.405 -15.449 -2.930 1.00 93.00 69 VAL A O 1
ATOM 557 N N . ILE A 1 70 ? -3.626 -14.548 -4.979 1.00 92.50 70 ILE A N 1
ATOM 558 C CA . ILE A 1 70 ? -5.067 -14.779 -5.104 1.00 92.50 70 ILE A CA 1
ATOM 559 C C . ILE A 1 70 ? -5.288 -15.929 -6.096 1.00 92.50 70 ILE A C 1
ATOM 561 O O . ILE A 1 70 ? -4.970 -15.776 -7.280 1.00 92.50 70 ILE A O 1
ATOM 565 N N . PRO A 1 71 ? -5.821 -17.085 -5.656 1.00 90.50 71 PRO A N 1
ATOM 566 C CA . PRO A 1 71 ? -6.123 -18.197 -6.550 1.00 90.50 71 PRO A CA 1
ATOM 567 C C . PRO A 1 71 ? -7.068 -17.768 -7.679 1.00 90.50 71 PRO A C 1
ATOM 569 O O . PRO A 1 71 ? -8.128 -17.201 -7.433 1.00 90.50 71 PRO A O 1
ATOM 572 N N . GLY A 1 72 ? -6.685 -18.041 -8.927 1.00 89.00 72 GLY A N 1
ATOM 573 C CA . GLY A 1 72 ? -7.494 -17.711 -10.105 1.00 89.00 72 GLY A CA 1
ATOM 574 C C . GLY A 1 72 ? -7.393 -16.261 -10.593 1.00 89.00 72 GLY A C 1
ATOM 575 O O . GLY A 1 72 ? -7.944 -15.960 -11.649 1.00 89.00 72 GLY A O 1
ATOM 576 N N . ALA A 1 73 ? -6.663 -15.381 -9.898 1.00 87.69 73 ALA A N 1
ATOM 577 C CA . ALA A 1 73 ? -6.375 -14.032 -10.380 1.00 87.69 73 ALA A CA 1
ATOM 578 C C . ALA A 1 73 ? -4.946 -13.934 -10.930 1.00 87.69 73 ALA A C 1
ATOM 580 O O . ALA A 1 73 ? -3.994 -14.460 -10.351 1.00 87.69 73 ALA A O 1
ATOM 581 N N . ALA A 1 74 ? -4.784 -13.225 -12.047 1.00 88.44 74 ALA A N 1
ATOM 582 C CA . ALA A 1 74 ? -3.463 -12.884 -12.556 1.00 88.44 74 ALA A CA 1
ATOM 583 C C . ALA A 1 74 ? -2.865 -11.746 -11.716 1.00 88.44 74 ALA A C 1
ATOM 585 O O . ALA A 1 74 ? -3.497 -10.708 -11.527 1.00 88.44 74 ALA A O 1
ATOM 586 N N . ALA A 1 75 ? -1.638 -11.936 -11.229 1.00 88.69 75 ALA A N 1
ATOM 587 C CA . ALA A 1 75 ? -0.880 -10.883 -10.567 1.00 88.69 75 ALA A CA 1
ATOM 588 C C . ALA A 1 75 ? -0.008 -10.141 -11.592 1.00 88.69 75 ALA A C 1
ATOM 590 O O . ALA A 1 75 ? 0.662 -10.797 -12.397 1.00 88.69 75 ALA A O 1
ATOM 591 N N . PRO A 1 76 ? 0.029 -8.799 -11.574 1.00 90.00 76 PRO A N 1
ATOM 592 C CA . PRO A 1 76 ? 0.964 -8.061 -12.409 1.00 90.00 76 PRO A CA 1
ATOM 593 C C . PRO A 1 76 ? 2.403 -8.335 -11.950 1.00 90.00 76 PRO A C 1
ATOM 595 O O . PRO A 1 76 ? 2.689 -8.412 -10.754 1.00 90.00 76 PRO A O 1
ATOM 598 N N . ASN A 1 77 ? 3.327 -8.473 -12.905 1.00 89.19 77 ASN A N 1
ATOM 599 C CA . ASN A 1 77 ? 4.742 -8.701 -12.592 1.00 89.19 77 ASN A CA 1
ATOM 600 C C . ASN A 1 77 ? 5.415 -7.452 -11.994 1.00 89.19 77 ASN A C 1
ATOM 602 O O . ASN A 1 77 ? 6.386 -7.561 -11.247 1.00 89.19 77 ASN A O 1
ATOM 606 N N . GLU A 1 78 ? 4.893 -6.270 -12.318 1.00 91.00 78 GLU A N 1
ATOM 607 C CA . GLU A 1 78 ? 5.324 -4.983 -11.782 1.00 91.00 78 GLU A CA 1
ATOM 608 C C . GLU A 1 78 ? 4.116 -4.050 -11.643 1.00 91.00 78 GLU A C 1
ATOM 610 O O . GLU A 1 78 ? 3.202 -4.092 -12.467 1.00 91.00 78 GLU A O 1
ATOM 615 N N . ILE A 1 79 ? 4.122 -3.187 -10.628 1.00 92.44 79 ILE A N 1
ATOM 616 C CA . ILE A 1 79 ? 3.117 -2.129 -10.443 1.00 92.44 79 ILE A CA 1
ATOM 617 C C . ILE A 1 79 ? 3.792 -0.765 -10.423 1.00 92.44 79 ILE A C 1
ATOM 619 O O . ILE A 1 79 ? 4.919 -0.650 -9.956 1.00 92.44 79 ILE A O 1
ATOM 623 N N . HIS A 1 80 ? 3.128 0.293 -10.886 1.00 92.06 80 HIS A N 1
ATOM 624 C CA . HIS A 1 80 ? 3.716 1.630 -10.807 1.00 92.06 80 HIS A CA 1
ATOM 625 C C . HIS A 1 80 ? 3.916 2.047 -9.345 1.00 92.06 80 HIS A C 1
ATOM 627 O O . HIS A 1 80 ? 2.999 1.970 -8.527 1.00 92.06 80 HIS A O 1
ATOM 633 N N . TRP A 1 81 ? 5.103 2.566 -9.026 1.00 91.81 81 TRP A N 1
ATOM 634 C CA . TRP A 1 81 ? 5.452 3.020 -7.679 1.00 91.81 81 TRP A CA 1
ATOM 635 C C . TRP A 1 81 ? 4.475 4.080 -7.153 1.00 91.81 81 TRP A C 1
ATOM 637 O O . TRP A 1 81 ? 4.085 4.061 -5.985 1.00 91.81 81 TRP A O 1
ATOM 647 N N . ARG A 1 82 ? 4.026 4.985 -8.035 1.00 91.31 82 ARG A N 1
ATOM 648 C CA . ARG A 1 82 ? 3.010 5.989 -7.695 1.00 91.31 82 ARG A CA 1
ATOM 649 C C . ARG A 1 82 ? 1.693 5.337 -7.274 1.00 91.31 82 ARG A C 1
ATOM 651 O O . ARG A 1 82 ? 1.146 5.750 -6.260 1.00 91.31 82 ARG A O 1
ATOM 658 N N . ASP A 1 83 ? 1.215 4.337 -8.012 1.00 92.62 83 ASP A N 1
ATOM 659 C CA . ASP A 1 83 ? -0.053 3.677 -7.691 1.00 92.62 83 ASP A CA 1
ATOM 660 C C . ASP A 1 83 ? 0.052 2.901 -6.370 1.00 92.62 83 ASP A C 1
ATOM 662 O O . ASP A 1 83 ? -0.873 2.963 -5.567 1.00 92.62 83 ASP A O 1
ATOM 666 N N . PHE A 1 84 ? 1.199 2.274 -6.076 1.00 93.75 84 PHE A N 1
ATOM 667 C CA . PHE A 1 84 ? 1.460 1.668 -4.762 1.00 93.75 84 PHE A CA 1
ATOM 668 C C . PHE A 1 84 ? 1.427 2.701 -3.625 1.00 93.75 84 PHE A C 1
ATOM 670 O O . PHE A 1 84 ? 0.789 2.496 -2.595 1.00 93.75 84 PHE A O 1
ATOM 677 N N . ARG A 1 85 ? 2.102 3.837 -3.798 1.00 93.38 85 ARG A N 1
ATOM 678 C CA . ARG A 1 85 ? 2.153 4.883 -2.773 1.00 93.38 85 ARG A CA 1
ATOM 679 C C . ARG A 1 85 ? 0.779 5.516 -2.533 1.00 93.38 85 ARG A C 1
ATOM 681 O O . ARG A 1 85 ? 0.402 5.750 -1.387 1.00 93.38 85 ARG A O 1
ATOM 688 N N . ASP A 1 86 ? 0.038 5.783 -3.603 1.00 93.44 86 ASP A N 1
ATOM 689 C CA . ASP A 1 86 ? -1.306 6.350 -3.524 1.00 93.44 86 ASP A CA 1
ATOM 690 C C . ASP A 1 86 ? -2.297 5.315 -2.936 1.00 93.44 86 ASP A C 1
ATOM 692 O O . ASP A 1 86 ? -3.159 5.688 -2.141 1.00 93.44 86 ASP A O 1
ATOM 696 N N . PHE A 1 87 ? -2.114 4.014 -3.217 1.00 95.38 87 PHE A N 1
ATOM 697 C CA . PHE A 1 87 ? -2.815 2.908 -2.549 1.00 95.38 87 PHE A CA 1
ATOM 698 C C . PHE A 1 87 ? -2.570 2.901 -1.036 1.00 95.38 87 PHE A C 1
ATOM 700 O O . PHE A 1 87 ? -3.532 2.898 -0.273 1.00 95.38 87 PHE A O 1
ATOM 707 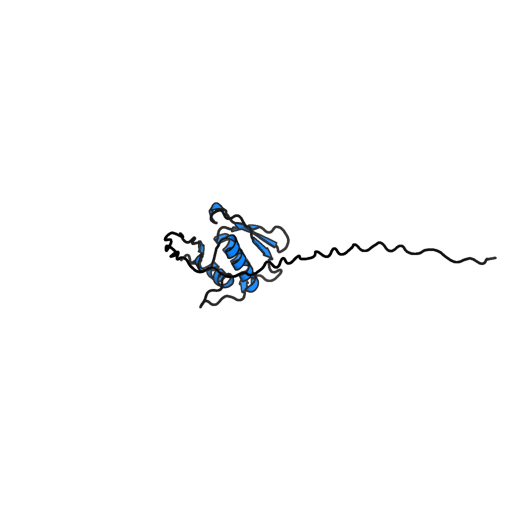N N . MET A 1 88 ? -1.309 2.971 -0.590 1.00 95.94 88 MET A N 1
ATOM 708 C CA . MET A 1 88 ? -0.974 3.049 0.840 1.00 95.94 88 MET A CA 1
ATOM 709 C C . MET A 1 88 ? -1.642 4.266 1.505 1.00 95.94 88 MET A C 1
ATOM 711 O O . MET A 1 88 ? -2.193 4.158 2.598 1.00 95.94 88 MET A O 1
ATOM 715 N N . GLY A 1 89 ? -1.669 5.405 0.804 1.00 95.12 89 GLY A N 1
ATOM 716 C CA . GLY A 1 89 ? 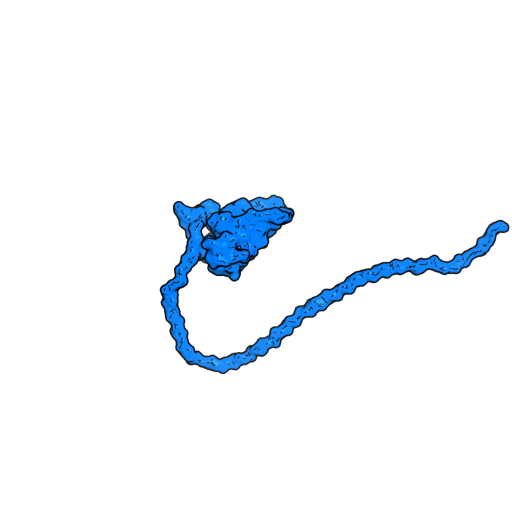-2.425 6.594 1.208 1.00 95.12 89 GLY A CA 1
ATOM 717 C C . GLY A 1 89 ? -3.923 6.339 1.386 1.00 95.12 89 GLY A C 1
ATOM 718 O O . GLY A 1 89 ? -4.523 6.779 2.364 1.00 95.12 89 GLY A O 1
ATOM 719 N N . HIS A 1 90 ? -4.525 5.602 0.453 1.00 94.44 90 HIS A N 1
ATOM 720 C CA . HIS A 1 90 ? -5.947 5.266 0.472 1.00 94.44 90 HIS A CA 1
ATOM 721 C C . HIS A 1 90 ? -6.326 4.312 1.614 1.00 94.44 90 HIS A C 1
ATOM 723 O O . HIS A 1 90 ? -7.453 4.367 2.101 1.00 94.44 90 HIS A O 1
ATOM 729 N N . ILE A 1 91 ? -5.409 3.447 2.049 1.00 94.25 91 ILE A N 1
ATOM 730 C CA . ILE A 1 91 ? -5.616 2.525 3.181 1.00 94.25 91 ILE A CA 1
ATOM 731 C C . ILE A 1 91 ? -5.142 3.130 4.514 1.00 94.25 91 ILE A C 1
ATOM 733 O O . ILE A 1 91 ? -4.792 2.414 5.448 1.00 94.25 91 ILE A O 1
ATOM 737 N N . SER A 1 92 ? -5.139 4.464 4.588 1.00 94.69 92 SER A N 1
ATOM 738 C CA . SER A 1 92 ? -4.906 5.247 5.804 1.00 94.69 92 SER A CA 1
ATOM 739 C C . SER A 1 92 ? -3.466 5.236 6.320 1.00 94.69 92 SER A C 1
ATOM 741 O O . SER A 1 92 ? -3.229 5.402 7.516 1.00 94.69 92 SER A O 1
ATOM 743 N N . PHE A 1 93 ? -2.483 5.117 5.423 1.00 96.38 93 PHE A N 1
ATOM 744 C CA . PHE A 1 93 ? -1.090 5.426 5.742 1.00 96.38 93 PHE A CA 1
ATOM 745 C C . PHE A 1 93 ? -0.734 6.8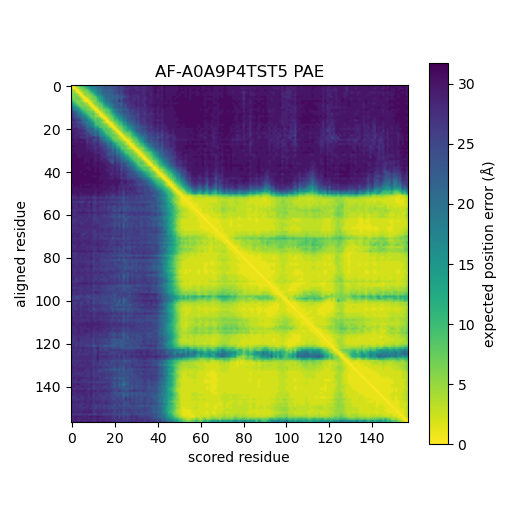25 5.264 1.00 96.38 93 PHE A C 1
ATOM 747 O O . PHE A 1 93 ? -0.929 7.190 4.110 1.00 96.38 93 PHE A O 1
ATOM 754 N N . SER A 1 94 ? -0.091 7.592 6.130 1.00 96.12 94 SER A N 1
ATOM 755 C CA . SER A 1 94 ? 0.727 8.713 5.678 1.00 96.12 94 SER A CA 1
ATOM 756 C C . SER A 1 94 ? 2.077 8.191 5.185 1.00 96.12 94 SER A C 1
ATOM 758 O O . SER A 1 94 ? 2.514 7.103 5.567 1.00 96.12 94 SER A O 1
ATOM 760 N N . TYR A 1 95 ? 2.755 8.938 4.318 1.00 94.38 95 TYR A N 1
ATOM 761 C CA . TYR A 1 95 ? 4.079 8.552 3.852 1.00 94.38 95 TYR A CA 1
ATOM 762 C C . TYR A 1 95 ? 5.029 9.741 3.809 1.00 94.38 95 TYR A C 1
ATOM 764 O O . TYR A 1 95 ? 4.664 10.850 3.420 1.00 94.38 95 TYR A O 1
ATOM 772 N N . GLU A 1 96 ? 6.275 9.488 4.185 1.00 94.38 96 GLU A N 1
ATOM 773 C CA . GLU A 1 96 ? 7.361 10.458 4.162 1.00 94.38 96 GLU A CA 1
ATOM 774 C C . GLU A 1 96 ? 8.598 9.851 3.496 1.00 94.38 96 GLU A C 1
ATOM 776 O O . GLU A 1 96 ? 8.742 8.629 3.392 1.00 94.38 96 GLU A O 1
ATOM 781 N N . ARG A 1 97 ? 9.507 10.715 3.041 1.00 91.94 97 ARG A N 1
ATOM 782 C CA . ARG A 1 97 ? 10.765 10.324 2.400 1.00 91.94 97 ARG A CA 1
ATOM 783 C C . ARG A 1 97 ? 11.939 10.821 3.248 1.00 91.94 97 ARG A C 1
ATOM 785 O O . ARG A 1 97 ? 12.415 11.928 3.000 1.00 91.94 97 ARG A O 1
ATOM 792 N N . PRO A 1 98 ? 12.403 10.045 4.249 1.00 88.69 98 PRO A N 1
ATOM 793 C CA . PRO A 1 98 ? 13.421 10.513 5.186 1.00 88.69 98 PRO A CA 1
ATOM 794 C C . PRO A 1 98 ? 14.761 10.809 4.505 1.00 88.69 98 PRO A C 1
ATOM 796 O O . PRO A 1 98 ? 15.362 11.850 4.750 1.00 88.69 98 PRO A O 1
ATOM 799 N N . THR A 1 99 ? 15.216 9.906 3.627 1.00 87.31 99 THR A N 1
ATOM 800 C CA . THR A 1 99 ? 16.509 10.026 2.937 1.00 87.31 99 THR A CA 1
ATOM 801 C C . THR A 1 99 ? 16.496 9.253 1.623 1.00 87.31 99 THR A C 1
ATOM 803 O O . THR A 1 99 ? 16.013 8.123 1.573 1.00 87.31 99 THR A O 1
ATOM 806 N N . GLY A 1 100 ? 17.117 9.804 0.573 1.00 85.06 100 GLY A N 1
ATOM 807 C CA . GLY A 1 100 ? 17.454 9.047 -0.639 1.00 85.06 100 GLY A CA 1
ATOM 808 C C . GLY A 1 100 ? 16.241 8.349 -1.251 1.00 85.06 100 GLY A C 1
ATOM 809 O O . GLY A 1 100 ? 15.194 8.960 -1.388 1.00 85.06 100 GLY A O 1
ATOM 810 N N . SER A 1 101 ? 16.349 7.080 -1.630 1.00 87.06 101 SER A N 1
ATOM 811 C CA . SER A 1 101 ? 15.233 6.274 -2.150 1.00 87.06 101 SER A CA 1
ATOM 812 C C . SER A 1 101 ? 14.424 5.562 -1.054 1.00 87.06 101 SER A C 1
ATOM 814 O O . SER A 1 101 ? 13.736 4.593 -1.338 1.00 87.06 101 SER A O 1
ATOM 816 N N . VAL A 1 102 ? 14.497 5.986 0.209 1.00 90.44 102 VAL A N 1
ATOM 817 C CA . VAL A 1 102 ? 13.769 5.332 1.306 1.00 90.44 102 VAL A CA 1
ATOM 818 C C . VAL A 1 102 ? 12.444 6.041 1.551 1.00 90.44 102 VAL A C 1
ATOM 820 O O . VAL A 1 102 ? 12.422 7.249 1.786 1.00 90.44 102 VAL A O 1
ATOM 823 N N . TRP A 1 103 ? 11.354 5.277 1.552 1.00 93.06 103 TRP A N 1
ATOM 824 C CA . TRP A 1 103 ? 10.026 5.740 1.938 1.00 93.06 103 TRP A CA 1
ATOM 825 C C . TRP A 1 103 ? 9.587 5.059 3.224 1.00 93.06 103 TRP A C 1
ATOM 827 O O . TRP A 1 103 ? 9.745 3.847 3.396 1.00 93.06 103 TRP A O 1
ATOM 837 N N . ARG A 1 104 ? 9.026 5.856 4.131 1.00 95.88 104 ARG A N 1
ATOM 838 C CA . ARG A 1 104 ? 8.404 5.376 5.359 1.00 95.88 104 ARG A CA 1
ATOM 839 C C . ARG A 1 104 ? 6.900 5.575 5.251 1.00 95.88 104 ARG A C 1
ATOM 841 O O . ARG A 1 104 ? 6.457 6.689 4.999 1.00 95.88 104 ARG A O 1
ATOM 848 N N . PHE A 1 105 ? 6.145 4.507 5.474 1.00 96.81 105 PHE A N 1
ATOM 849 C CA . PHE A 1 105 ? 4.687 4.518 5.539 1.00 96.81 105 PHE A CA 1
ATOM 850 C C . PHE A 1 105 ? 4.264 4.387 6.998 1.00 96.81 105 PHE A C 1
ATOM 852 O O . PHE A 1 105 ? 4.633 3.419 7.662 1.00 96.81 105 PHE A O 1
ATOM 859 N N . ILE A 1 106 ? 3.516 5.362 7.497 1.00 96.94 106 ILE A N 1
ATOM 860 C CA . ILE A 1 106 ? 3.117 5.481 8.897 1.00 96.94 106 ILE A CA 1
ATOM 861 C C . ILE A 1 106 ? 1.593 5.316 8.961 1.00 96.94 106 ILE A C 1
ATOM 863 O O . ILE A 1 106 ? 0.890 6.139 8.365 1.00 96.94 106 ILE A O 1
ATOM 867 N N . PRO A 1 107 ? 1.076 4.279 9.645 1.00 96.81 107 PRO A N 1
ATOM 868 C CA . PRO A 1 107 ? -0.364 4.052 9.740 1.00 96.81 107 PRO A CA 1
ATOM 869 C C . PRO A 1 107 ? -1.034 5.159 10.555 1.00 96.81 107 PRO A C 1
ATOM 871 O O . PRO A 1 107 ? -0.458 5.657 11.525 1.00 96.81 107 PRO A O 1
ATOM 874 N N . ASP A 1 108 ? -2.270 5.497 10.203 1.00 95.75 108 ASP A N 1
ATOM 875 C CA . ASP A 1 108 ? -3.178 6.200 11.101 1.00 95.75 108 ASP A CA 1
ATOM 876 C C . ASP A 1 108 ? -3.734 5.197 12.130 1.00 95.75 108 ASP A C 1
ATOM 878 O O . ASP A 1 108 ? -4.512 4.312 11.752 1.00 95.75 108 ASP A O 1
ATOM 882 N N . PRO A 1 109 ? -3.383 5.315 13.426 1.00 91.62 109 PRO A N 1
ATOM 883 C CA . PRO A 1 109 ? -3.826 4.363 14.440 1.00 91.62 109 PRO A CA 1
ATOM 884 C C . PRO A 1 109 ? -5.345 4.333 14.620 1.00 91.62 109 PRO A C 1
ATOM 886 O O . PRO A 1 109 ? -5.872 3.329 15.080 1.00 91.62 109 PRO A O 1
ATOM 889 N N . GLN A 1 110 ? -6.064 5.410 14.291 1.00 90.56 110 GLN A N 1
ATOM 890 C CA . GLN A 1 110 ? -7.519 5.442 14.430 1.00 90.56 110 GLN A CA 1
ATOM 891 C C . GLN A 1 110 ? -8.213 4.650 13.317 1.00 90.56 110 GLN A C 1
ATOM 893 O O . GLN A 1 110 ? -9.276 4.075 13.538 1.00 90.56 110 GLN A O 1
ATOM 898 N N . GLN A 1 111 ? -7.614 4.616 12.127 1.00 88.94 111 GLN A N 1
ATOM 899 C CA . GLN A 1 111 ? -8.178 3.936 10.959 1.00 88.94 111 GLN A CA 1
ATOM 900 C C . GLN A 1 111 ? -7.638 2.513 10.786 1.00 88.94 111 GLN A C 1
ATOM 902 O O . GLN A 1 111 ? -8.305 1.682 10.179 1.00 88.94 111 GLN A O 1
ATOM 907 N N . CYS A 1 112 ? -6.466 2.219 11.348 1.00 89.81 112 CYS A N 1
ATOM 908 C CA . CYS A 1 112 ? -5.823 0.909 11.304 1.00 89.81 112 CYS A CA 1
ATOM 909 C C . CYS A 1 112 ? -5.979 0.158 12.634 1.00 89.81 112 CYS A C 1
ATOM 911 O O . CYS A 1 112 ? -4.991 -0.359 13.133 1.00 89.81 112 CYS A O 1
ATOM 913 N N . ASP A 1 113 ? -7.161 0.160 13.254 1.00 87.44 113 ASP A N 1
ATOM 914 C CA . ASP A 1 113 ? -7.481 -0.621 14.470 1.00 87.44 113 ASP A CA 1
ATOM 915 C C . ASP A 1 113 ? -6.433 -0.540 15.609 1.00 87.44 113 ASP A C 1
ATOM 917 O O . ASP A 1 113 ? -6.049 -1.520 16.241 1.00 87.44 113 ASP A O 1
ATOM 921 N N . GLY A 1 114 ? -5.878 0.650 15.847 1.00 88.25 114 GLY A N 1
ATOM 922 C CA . GLY A 1 114 ? -4.859 0.887 16.873 1.00 88.25 114 GLY A CA 1
ATOM 923 C C . GLY A 1 114 ? -3.429 0.477 16.496 1.00 88.25 114 GLY A C 1
ATOM 924 O O . GLY A 1 114 ? -2.505 0.761 17.268 1.00 88.25 114 GLY A O 1
ATOM 925 N N . HIS A 1 115 ? -3.206 -0.127 15.325 1.00 90.25 115 HIS A N 1
ATOM 926 C CA . HIS A 1 115 ? -1.882 -0.518 14.843 1.00 90.25 115 HIS A CA 1
ATOM 927 C C . HIS A 1 115 ? -0.981 0.704 14.588 1.00 90.25 115 HIS A C 1
ATOM 929 O O . HIS A 1 115 ? -1.400 1.732 14.060 1.00 90.25 115 HIS A O 1
ATOM 935 N N . ARG A 1 116 ? 0.303 0.588 14.963 1.00 93.06 116 ARG A N 1
ATOM 936 C CA . ARG A 1 116 ? 1.296 1.687 14.890 1.00 93.06 116 ARG A CA 1
ATOM 937 C C . ARG A 1 116 ? 2.564 1.336 14.113 1.00 93.06 116 ARG A C 1
ATOM 939 O O . ARG A 1 116 ? 3.520 2.110 14.099 1.00 93.06 116 ARG A O 1
ATOM 946 N N . HIS A 1 117 ? 2.620 0.146 13.525 1.00 94.81 117 HIS A N 1
ATOM 947 C CA . HIS A 1 117 ? 3.865 -0.400 13.000 1.00 94.81 117 HIS A CA 1
ATOM 948 C C . HIS A 1 117 ? 4.181 0.151 11.604 1.00 94.81 117 HIS A C 1
ATOM 950 O O . HIS A 1 117 ? 3.629 -0.301 10.605 1.00 94.81 117 HIS A O 1
ATOM 956 N N . PHE A 1 118 ? 5.083 1.125 11.504 1.00 95.31 118 PHE A N 1
ATOM 957 C CA . PHE A 1 118 ? 5.446 1.702 10.207 1.00 95.31 118 PHE A CA 1
ATOM 958 C C . PHE A 1 118 ? 6.126 0.675 9.284 1.00 95.31 118 PHE A C 1
ATOM 960 O O . PHE A 1 118 ? 6.782 -0.267 9.739 1.00 95.31 118 PHE A O 1
ATOM 967 N N . LEU A 1 119 ? 6.013 0.892 7.973 1.00 95.12 119 LEU A N 1
ATOM 968 C CA . LEU A 1 119 ? 6.745 0.138 6.957 1.00 95.12 119 LEU A CA 1
ATOM 969 C C . LEU A 1 119 ? 7.855 1.004 6.363 1.00 95.12 119 LEU A C 1
ATOM 971 O O . LEU A 1 119 ? 7.676 2.201 6.146 1.00 95.12 119 LEU A O 1
ATOM 975 N N . ILE A 1 120 ? 9.000 0.388 6.073 1.00 94.38 120 ILE A N 1
ATOM 976 C CA . ILE A 1 120 ? 10.074 0.998 5.284 1.00 94.38 120 ILE A CA 1
ATOM 977 C C . ILE A 1 120 ? 10.173 0.247 3.965 1.00 94.38 120 ILE A C 1
ATOM 979 O O . ILE A 1 120 ? 10.366 -0.974 3.956 1.00 94.38 120 ILE A O 1
ATOM 983 N N . VAL A 1 121 ? 10.072 0.991 2.869 1.00 92.38 121 VAL A N 1
ATOM 984 C CA . VAL A 1 121 ? 10.173 0.463 1.511 1.00 92.38 121 VAL A CA 1
ATOM 985 C C . VAL A 1 121 ? 11.197 1.284 0.739 1.00 92.38 121 VAL A C 1
ATOM 987 O O . VAL A 1 121 ? 11.204 2.515 0.795 1.00 92.38 121 VAL A O 1
ATOM 990 N N . HIS A 1 122 ? 12.084 0.590 0.033 1.00 88.56 122 HIS A N 1
ATOM 991 C CA . HIS A 1 122 ? 13.012 1.225 -0.888 1.00 88.56 122 HIS A CA 1
ATOM 992 C C . HIS A 1 122 ? 12.326 1.435 -2.234 1.00 88.56 122 HIS A C 1
ATOM 994 O O . HIS A 1 122 ? 11.855 0.484 -2.853 1.00 88.56 122 HIS A O 1
ATOM 1000 N N . ASP A 1 123 ? 12.311 2.681 -2.681 1.00 82.19 123 ASP A N 1
ATOM 1001 C CA . ASP A 1 123 ? 12.021 3.047 -4.055 1.00 82.19 123 ASP A CA 1
ATOM 1002 C C . ASP A 1 123 ? 13.107 2.463 -4.962 1.00 82.19 123 ASP A C 1
ATOM 1004 O O . ASP A 1 123 ? 14.313 2.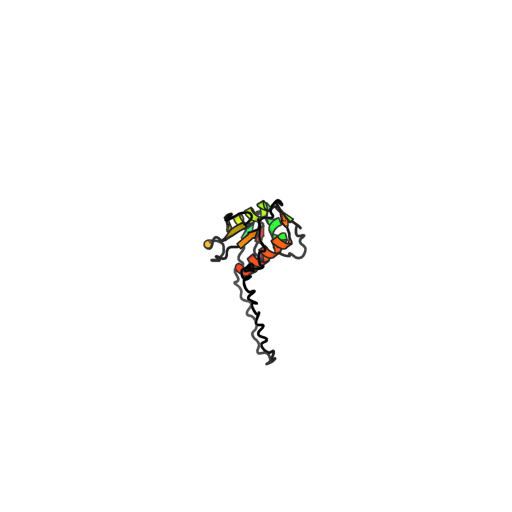511 -4.671 1.00 82.19 123 ASP A O 1
ATOM 1008 N N . THR A 1 124 ? 12.664 1.882 -6.063 1.00 74.56 124 THR A N 1
ATOM 1009 C CA . THR A 1 124 ? 13.505 1.314 -7.103 1.00 74.56 124 THR A CA 1
ATOM 1010 C C . THR A 1 124 ? 14.146 2.464 -7.861 1.00 74.56 124 THR A C 1
ATOM 1012 O O . THR A 1 124 ? 13.565 3.045 -8.768 1.00 74.56 124 THR A O 1
ATOM 1015 N N . HIS A 1 125 ? 15.360 2.839 -7.464 1.00 58.84 125 HIS A N 1
ATOM 1016 C CA . HIS A 1 125 ? 16.091 3.957 -8.054 1.00 58.84 125 HIS A CA 1
ATOM 1017 C C . HIS A 1 125 ? 16.127 3.865 -9.597 1.00 58.84 125 HIS A C 1
ATOM 1019 O O . HIS A 1 125 ? 16.858 3.053 -10.159 1.00 58.84 125 HIS A O 1
ATOM 1025 N N . GLY A 1 126 ? 15.341 4.707 -10.278 1.00 63.19 126 GLY A N 1
ATOM 1026 C CA . GLY A 1 126 ? 15.245 4.781 -11.745 1.00 63.19 126 GLY A CA 1
ATOM 1027 C C . GLY A 1 126 ? 14.156 3.912 -12.391 1.00 63.19 126 GLY A C 1
ATOM 1028 O O . GLY A 1 126 ? 13.826 4.138 -13.552 1.00 63.19 126 GLY A O 1
ATOM 1029 N N . GLY A 1 127 ? 13.562 2.971 -11.657 1.00 61.88 127 GLY A N 1
ATOM 1030 C CA . GLY A 1 127 ? 12.399 2.207 -12.097 1.00 61.88 127 GLY A CA 1
ATOM 1031 C C . GLY A 1 127 ? 11.159 2.797 -11.450 1.00 61.88 127 GLY A C 1
ATOM 1032 O O . GLY A 1 127 ? 10.996 2.703 -10.242 1.00 61.88 127 GLY A O 1
ATOM 1033 N N . ASN A 1 128 ? 10.258 3.391 -12.225 1.00 83.94 128 ASN A N 1
ATOM 1034 C CA . ASN A 1 128 ? 8.976 3.889 -11.711 1.00 83.94 128 ASN A CA 1
ATOM 1035 C C . ASN A 1 128 ? 8.021 2.745 -11.296 1.00 83.94 128 ASN A C 1
ATOM 1037 O O . ASN A 1 128 ? 6.809 2.962 -11.232 1.00 83.94 128 ASN A O 1
ATOM 1041 N N . SER A 1 129 ? 8.538 1.534 -11.062 1.00 89.31 129 SER A N 1
ATOM 1042 C CA . SER A 1 129 ? 7.788 0.304 -10.862 1.00 89.31 129 SER A CA 1
ATOM 1043 C C . SER A 1 129 ? 8.325 -0.538 -9.700 1.00 89.31 129 SER A C 1
ATOM 1045 O O . SER A 1 129 ? 9.520 -0.766 -9.544 1.00 89.31 129 SER A O 1
ATOM 1047 N N . LEU A 1 130 ? 7.404 -1.033 -8.880 1.00 90.62 130 LEU A N 1
ATOM 1048 C CA . LEU A 1 130 ? 7.643 -2.007 -7.832 1.00 90.62 130 LEU A CA 1
ATOM 1049 C C . LEU A 1 130 ? 7.475 -3.413 -8.412 1.00 90.62 130 LEU A C 1
ATOM 1051 O O . LEU A 1 130 ? 6.388 -3.791 -8.849 1.00 90.62 130 LEU A O 1
ATOM 1055 N N . VAL A 1 131 ? 8.552 -4.192 -8.394 1.00 91.94 131 VAL A N 1
ATOM 1056 C CA . VAL A 1 131 ? 8.559 -5.569 -8.902 1.00 91.94 131 VAL A CA 1
ATOM 1057 C C . VAL A 1 131 ? 7.772 -6.496 -7.968 1.00 91.94 131 VAL A C 1
ATOM 1059 O O . VAL A 1 131 ? 7.810 -6.324 -6.748 1.00 91.94 131 VAL A O 1
ATOM 1062 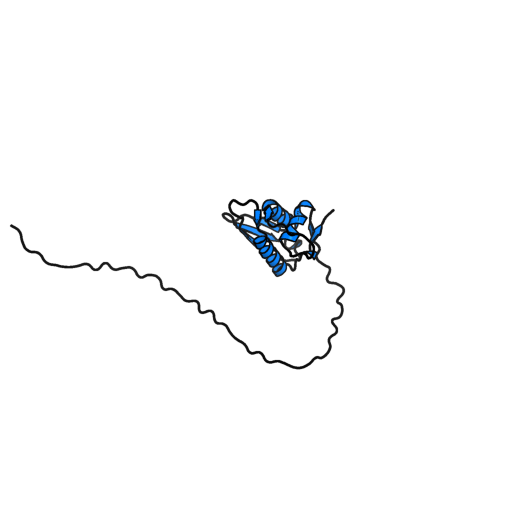N N . MET A 1 132 ? 7.106 -7.512 -8.524 1.00 91.75 132 MET A N 1
ATOM 1063 C CA . MET A 1 132 ? 6.199 -8.418 -7.806 1.00 91.75 132 MET A CA 1
ATOM 1064 C C . MET A 1 132 ? 6.799 -8.987 -6.518 1.00 91.75 132 MET A C 1
ATOM 1066 O O . MET A 1 132 ? 6.141 -8.963 -5.490 1.00 91.75 132 MET A O 1
ATOM 1070 N N . TRP A 1 133 ? 8.043 -9.468 -6.526 1.00 91.31 133 TRP A N 1
ATOM 1071 C CA . TRP A 1 133 ? 8.673 -10.035 -5.324 1.00 91.31 133 TRP A CA 1
ATOM 1072 C C . TRP A 1 133 ? 8.804 -9.021 -4.174 1.00 91.31 133 TRP A C 1
ATOM 1074 O O . TRP A 1 133 ? 8.577 -9.381 -3.021 1.00 91.31 133 TRP A O 1
ATOM 1084 N N . ASN A 1 134 ? 9.077 -7.747 -4.477 1.00 92.38 134 ASN A N 1
ATOM 1085 C CA . ASN A 1 134 ? 9.072 -6.680 -3.474 1.00 92.38 134 ASN A CA 1
ATOM 1086 C C . ASN A 1 134 ? 7.649 -6.382 -2.989 1.00 92.38 134 ASN A C 1
ATOM 1088 O O . ASN A 1 134 ? 7.445 -6.153 -1.800 1.00 92.38 134 ASN A O 1
ATOM 1092 N N . ALA A 1 135 ? 6.664 -6.403 -3.893 1.00 94.19 135 ALA A N 1
ATOM 1093 C CA . ALA A 1 135 ? 5.259 -6.261 -3.524 1.00 94.19 135 ALA A CA 1
ATOM 1094 C C . ALA A 1 135 ? 4.804 -7.402 -2.590 1.00 94.19 135 ALA A C 1
ATOM 1096 O O . ALA A 1 135 ? 4.164 -7.130 -1.578 1.00 94.19 135 ALA A O 1
ATOM 1097 N N . ARG A 1 136 ? 5.218 -8.653 -2.845 1.00 95.25 136 ARG A N 1
ATOM 1098 C CA . ARG A 1 136 ? 4.954 -9.801 -1.956 1.00 95.25 136 ARG A CA 1
ATOM 1099 C C . ARG A 1 136 ? 5.534 -9.602 -0.564 1.00 95.25 136 ARG A C 1
ATOM 1101 O O . ARG A 1 136 ? 4.815 -9.759 0.413 1.00 95.25 136 ARG A O 1
ATOM 1108 N N . ASP A 1 137 ? 6.798 -9.191 -0.463 1.00 95.12 137 ASP A N 1
ATOM 1109 C CA . ASP A 1 137 ? 7.419 -8.943 0.845 1.00 95.12 137 ASP A CA 1
ATOM 1110 C C . ASP A 1 137 ? 6.677 -7.851 1.636 1.00 95.12 137 ASP A C 1
ATOM 1112 O O . ASP A 1 137 ? 6.545 -7.931 2.857 1.00 95.12 137 ASP A O 1
ATOM 1116 N N . ILE A 1 138 ? 6.137 -6.840 0.950 1.00 95.81 138 ILE A N 1
ATOM 1117 C CA . ILE A 1 138 ? 5.293 -5.819 1.581 1.00 95.81 138 ILE A CA 1
ATOM 1118 C C . ILE A 1 138 ? 3.949 -6.407 2.021 1.00 95.81 138 ILE A C 1
ATOM 1120 O O . ILE A 1 138 ? 3.541 -6.150 3.152 1.00 95.81 138 ILE A O 1
ATOM 1124 N N . GLY A 1 139 ? 3.290 -7.202 1.174 1.00 96.25 139 GLY A N 1
ATOM 1125 C CA . GLY A 1 139 ? 2.052 -7.911 1.512 1.00 96.25 139 GLY A CA 1
ATOM 1126 C C . GLY A 1 139 ? 2.215 -8.766 2.768 1.00 96.25 139 GLY A C 1
ATOM 1127 O O . GLY A 1 139 ? 1.458 -8.607 3.723 1.00 96.25 139 GLY A O 1
ATOM 1128 N N . ASP A 1 140 ? 3.287 -9.555 2.839 1.00 96.56 140 ASP A N 1
ATOM 1129 C CA . ASP A 1 140 ? 3.598 -10.358 4.019 1.00 96.56 140 ASP A CA 1
ATOM 1130 C C . ASP A 1 140 ? 3.826 -9.497 5.275 1.00 96.56 140 ASP A C 1
ATOM 1132 O O . ASP A 1 140 ? 3.505 -9.898 6.393 1.00 96.56 140 ASP A O 1
ATOM 1136 N N . ARG A 1 141 ? 4.442 -8.314 5.144 1.00 96.44 141 ARG A N 1
ATOM 1137 C CA . ARG A 1 141 ? 4.623 -7.393 6.281 1.00 96.44 141 ARG A CA 1
ATOM 1138 C C . ARG A 1 141 ? 3.289 -6.816 6.744 1.00 96.44 141 ARG A C 1
ATOM 1140 O O . ARG A 1 141 ? 3.096 -6.674 7.950 1.00 96.44 141 ARG A O 1
ATOM 1147 N N . LEU A 1 142 ? 2.389 -6.493 5.817 1.00 95.69 142 LEU A N 1
ATOM 1148 C CA . LEU A 1 142 ? 1.038 -6.042 6.144 1.00 95.69 142 LEU A CA 1
ATOM 1149 C C . LEU A 1 142 ? 0.261 -7.147 6.863 1.00 95.69 142 LEU A C 1
ATOM 1151 O O . LEU A 1 142 ? -0.318 -6.893 7.915 1.00 95.69 142 LEU A O 1
ATOM 1155 N N . GLU A 1 143 ? 0.346 -8.384 6.384 1.00 95.44 143 GLU A N 1
ATOM 1156 C CA . GLU A 1 143 ? -0.271 -9.534 7.043 1.00 95.44 143 GLU A CA 1
ATOM 1157 C C . GLU A 1 143 ? 0.289 -9.742 8.458 1.00 95.44 143 GLU A C 1
ATOM 1159 O O . GLU A 1 143 ? -0.465 -9.813 9.425 1.00 95.44 143 GLU A O 1
ATOM 1164 N N . ARG A 1 144 ? 1.617 -9.743 8.624 1.00 95.06 144 ARG A N 1
ATOM 1165 C CA . ARG A 1 144 ? 2.252 -9.955 9.939 1.00 95.06 144 ARG A CA 1
ATOM 1166 C C . ARG A 1 144 ? 1.916 -8.873 10.967 1.00 95.06 144 ARG A C 1
ATOM 1168 O O . ARG A 1 144 ? 1.830 -9.181 12.152 1.00 95.06 144 ARG A O 1
ATOM 1175 N N . HIS A 1 145 ? 1.807 -7.611 10.550 1.00 94.56 145 HIS A N 1
ATOM 1176 C CA . HIS A 1 145 ? 1.634 -6.487 11.479 1.00 94.56 145 HIS A CA 1
ATOM 1177 C C . HIS A 1 145 ? 0.183 -6.050 11.675 1.00 94.56 145 HIS A C 1
ATOM 1179 O O . HIS A 1 145 ? -0.116 -5.481 12.725 1.00 94.56 145 HIS A O 1
ATOM 1185 N N . TYR A 1 146 ? -0.681 -6.303 10.693 1.00 93.12 146 TYR A N 1
ATOM 1186 C CA . TYR A 1 146 ? -2.064 -5.822 10.659 1.00 93.12 146 TYR A CA 1
ATOM 1187 C C . TYR A 1 146 ? -3.088 -6.947 10.455 1.00 93.12 146 TYR A C 1
ATOM 1189 O O . TYR A 1 146 ? -4.286 -6.701 10.528 1.00 93.12 146 TYR A O 1
ATOM 1197 N N . GLY A 1 147 ? -2.651 -8.177 10.165 1.00 93.31 147 GLY A N 1
ATOM 1198 C CA . GLY A 1 147 ? -3.553 -9.283 9.831 1.00 93.31 147 GLY A CA 1
ATOM 1199 C C . GLY A 1 147 ? -4.265 -9.106 8.488 1.00 93.31 147 GLY A C 1
ATOM 1200 O O . GLY A 1 147 ? -5.268 -9.769 8.241 1.00 93.31 147 GLY A O 1
ATOM 1201 N N . TRP A 1 148 ? -3.792 -8.190 7.637 1.00 94.12 148 TRP A N 1
ATOM 1202 C CA . TRP A 1 148 ? -4.447 -7.876 6.371 1.00 94.12 148 TRP A CA 1
ATOM 1203 C C . TRP A 1 148 ? -4.057 -8.868 5.282 1.00 94.12 148 TRP A C 1
ATOM 1205 O O . TRP A 1 148 ? -2.873 -9.033 4.985 1.00 94.12 148 TRP A O 1
ATOM 1215 N N . THR A 1 149 ? -5.066 -9.467 4.658 1.00 94.62 149 THR A N 1
ATOM 1216 C CA . THR A 1 149 ? -4.949 -10.388 3.520 1.00 94.62 149 THR A CA 1
ATOM 1217 C C . THR A 1 149 ? -5.697 -9.819 2.314 1.00 94.62 149 THR A C 1
ATOM 1219 O O . THR A 1 149 ? -6.286 -8.740 2.391 1.00 94.62 149 THR A O 1
ATOM 1222 N N . SER A 1 150 ? -5.734 -10.540 1.189 1.00 93.38 150 SER A N 1
ATOM 1223 C CA . SER A 1 150 ? -6.554 -10.137 0.036 1.00 93.38 150 SER A CA 1
ATOM 1224 C C . SER A 1 150 ? -8.027 -9.911 0.393 1.00 93.38 150 SER A C 1
ATOM 1226 O O . SER A 1 150 ? -8.648 -9.012 -0.164 1.00 93.38 150 SER A O 1
ATOM 1228 N N . ASP A 1 151 ? -8.568 -10.676 1.347 1.00 93.06 151 ASP A N 1
ATOM 1229 C CA . ASP A 1 151 ? -9.972 -10.599 1.779 1.00 93.06 151 ASP A CA 1
ATOM 1230 C C . ASP A 1 151 ? -10.293 -9.339 2.592 1.00 93.06 151 ASP A C 1
ATOM 1232 O O . ASP A 1 151 ? -11.457 -8.960 2.731 1.00 93.06 151 ASP A O 1
ATOM 1236 N N . THR A 1 152 ? -9.268 -8.670 3.125 1.00 93.69 152 THR A N 1
ATOM 1237 C CA . THR A 1 152 ? -9.413 -7.392 3.828 1.00 93.69 152 THR A CA 1
ATOM 1238 C C . THR A 1 152 ? -9.844 -6.277 2.874 1.00 93.69 152 THR A C 1
ATOM 1240 O O . THR A 1 152 ? -10.460 -5.303 3.307 1.00 93.69 152 THR A O 1
ATOM 1243 N N . PHE A 1 153 ? -9.551 -6.397 1.576 1.00 93.56 153 PHE A N 1
ATOM 1244 C CA . PHE A 1 153 ? -9.741 -5.322 0.609 1.00 93.56 153 PHE A CA 1
ATOM 1245 C C . PHE A 1 153 ? -10.919 -5.591 -0.328 1.00 93.56 153 PHE A C 1
ATOM 1247 O O . PHE A 1 153 ? -10.958 -6.587 -1.048 1.00 93.56 153 PHE A O 1
ATOM 1254 N N . VAL A 1 154 ? -11.855 -4.644 -0.391 1.00 93.31 154 VAL A N 1
ATOM 1255 C CA . VAL A 1 154 ? -12.998 -4.697 -1.314 1.00 93.31 154 VAL A CA 1
ATOM 1256 C C . VAL A 1 154 ? -12.959 -3.525 -2.280 1.00 93.31 154 VAL A C 1
ATOM 1258 O O . VAL A 1 154 ? -12.643 -2.397 -1.896 1.00 93.31 154 VAL A O 1
ATOM 1261 N N . GLU A 1 155 ? -13.294 -3.776 -3.543 1.00 91.62 155 GLU A N 1
ATOM 1262 C CA . GLU A 1 155 ? -13.391 -2.716 -4.540 1.00 91.62 155 GLU A CA 1
ATOM 1263 C C . GLU A 1 155 ? -14.550 -1.775 -4.182 1.00 91.62 155 GLU A C 1
ATOM 1265 O O . GLU A 1 155 ? -15.696 -2.190 -3.987 1.00 91.62 155 GLU A O 1
ATOM 1270 N N . LYS A 1 156 ? -14.248 -0.482 -4.070 1.00 86.38 156 LYS A N 1
ATOM 1271 C CA . LYS A 1 156 ? -15.247 0.573 -3.955 1.00 86.38 156 LYS A CA 1
ATOM 1272 C C . LYS A 1 156 ? -15.749 0.892 -5.362 1.00 86.38 156 LYS A C 1
ATOM 1274 O O . LYS A 1 156 ? -14.994 1.471 -6.146 1.00 86.38 156 LYS A O 1
ATOM 1279 N N . GLN A 1 157 ? -16.990 0.488 -5.640 1.00 63.44 157 GLN A N 1
ATOM 1280 C CA . GLN A 1 157 ? -17.733 0.870 -6.846 1.00 63.44 157 GLN A CA 1
ATOM 1281 C C . GLN A 1 157 ? -17.927 2.385 -6.941 1.00 63.44 157 GLN A C 1
ATOM 1283 O O . GLN A 1 157 ? -18.061 3.035 -5.873 1.00 63.44 157 GLN A O 1
#

pLDDT: mean 75.9, std 22.89, range [32.38, 96.94]

Radius of gyration: 28.48 Å; Cα contacts (8 Å, |Δi|>4): 173; chains: 1; bounding box: 107×52×38 Å

Solvent-accessible surface area (backbone atoms only — not comparable to full-atom values): 10208 Å² total; per-residue (Å²): 137,86,86,89,86,81,87,88,89,79,86,80,86,76,81,80,78,84,81,85,80,80,82,78,82,84,79,80,87,77,86,90,79,88,85,85,84,91,77,91,73,81,79,73,81,75,88,74,81,75,74,70,71,45,70,35,55,60,92,43,47,70,52,48,42,25,27,31,93,49,90,97,57,84,51,51,70,54,43,48,42,65,53,54,54,53,37,45,42,67,75,41,25,50,74,48,69,88,52,91,54,36,35,39,37,39,49,36,36,86,79,48,84,64,39,70,80,58,47,79,46,73,53,49,87,93,45,71,41,44,44,28,71,62,34,30,57,49,29,54,49,41,28,75,72,70,69,46,53,64,85,26,54,40,76,42,127